Protein AF-A0A3D5JDC2-F1 (afdb_monomer)

Structure (mmCIF, N/CA/C/O backbone):
data_AF-A0A3D5JDC2-F1
#
_entry.id   AF-A0A3D5JDC2-F1
#
loop_
_atom_site.group_PDB
_atom_site.id
_atom_site.type_symbol
_atom_site.label_atom_id
_atom_site.label_alt_id
_atom_site.label_comp_id
_atom_site.label_asym_id
_atom_site.label_entity_id
_atom_site.label_seq_id
_atom_site.pdbx_PDB_ins_code
_atom_site.Cartn_x
_atom_site.Cartn_y
_atom_site.Cartn_z
_atom_site.occupancy
_atom_site.B_iso_or_equiv
_atom_site.auth_seq_id
_atom_site.auth_comp_id
_atom_site.auth_asym_id
_atom_site.auth_atom_id
_atom_site.pdbx_PDB_model_num
ATOM 1 N N . ALA A 1 1 ? -18.944 6.117 20.081 1.00 53.50 1 ALA A N 1
ATOM 2 C CA . ALA A 1 1 ? -19.526 5.557 18.842 1.00 53.50 1 ALA A CA 1
ATOM 3 C C . ALA A 1 1 ? -19.307 4.042 18.712 1.00 53.50 1 ALA A C 1
ATOM 5 O O . ALA A 1 1 ? -20.281 3.318 18.810 1.00 53.50 1 ALA A O 1
ATOM 6 N N . ALA A 1 2 ? -18.073 3.523 18.596 1.00 53.50 2 ALA A N 1
ATOM 7 C CA . ALA A 1 2 ? -17.833 2.079 18.386 1.00 53.50 2 ALA A CA 1
ATOM 8 C C . ALA A 1 2 ? -18.373 1.147 19.501 1.00 53.50 2 ALA A C 1
ATOM 10 O O . ALA A 1 2 ? -18.970 0.120 19.196 1.00 53.50 2 ALA A O 1
ATOM 11 N N . ARG A 1 3 ? -18.261 1.532 20.786 1.00 53.91 3 ARG A N 1
ATOM 12 C CA . ARG A 1 3 ? -18.897 0.788 21.898 1.00 53.91 3 ARG A CA 1
ATOM 13 C C . ARG A 1 3 ? -20.432 0.824 21.875 1.00 53.91 3 ARG A C 1
ATOM 15 O O . ARG A 1 3 ? -21.046 -0.106 22.372 1.00 53.91 3 ARG A O 1
ATOM 22 N N . TYR A 1 4 ? -21.035 1.861 21.289 1.00 54.06 4 TYR A N 1
ATOM 23 C CA . TYR A 1 4 ? -22.494 1.980 21.152 1.00 54.06 4 TYR A CA 1
ATOM 24 C C . TYR A 1 4 ? -23.045 1.136 19.989 1.00 54.06 4 TYR A C 1
ATOM 26 O O . TYR A 1 4 ? -24.229 0.832 19.974 1.00 54.06 4 TYR A O 1
ATOM 34 N N . ALA A 1 5 ? -22.189 0.710 19.053 1.00 62.94 5 ALA A N 1
ATOM 35 C CA . ALA A 1 5 ? -22.537 -0.164 17.931 1.00 62.94 5 ALA A CA 1
ATOM 36 C C . ALA A 1 5 ? -22.303 -1.665 18.226 1.00 62.94 5 ALA A C 1
ATOM 38 O O . ALA A 1 5 ? -22.305 -2.478 17.309 1.00 62.94 5 ALA A O 1
ATOM 39 N N . GLY A 1 6 ? -22.029 -2.044 19.484 1.00 68.56 6 GLY A N 1
ATOM 40 C CA . GLY A 1 6 ? -21.738 -3.435 19.869 1.00 68.56 6 GLY A CA 1
ATOM 41 C C . GLY A 1 6 ? -20.349 -3.946 19.458 1.00 68.56 6 GLY A C 1
ATOM 42 O O . GLY A 1 6 ? -20.023 -5.111 19.682 1.00 68.56 6 GLY A O 1
ATOM 43 N N . ILE A 1 7 ? -19.493 -3.086 18.894 1.00 74.00 7 ILE A N 1
ATOM 44 C CA . ILE A 1 7 ? -18.171 -3.478 18.402 1.00 74.00 7 ILE A CA 1
ATOM 45 C C . ILE A 1 7 ? -17.169 -3.492 19.561 1.00 74.00 7 ILE A C 1
ATOM 47 O O . ILE A 1 7 ? -16.893 -2.472 20.205 1.00 74.00 7 ILE A O 1
ATOM 51 N N . ARG A 1 8 ? -16.559 -4.659 19.799 1.00 80.94 8 ARG A N 1
ATOM 52 C CA . ARG A 1 8 ? -15.405 -4.805 20.696 1.00 80.94 8 ARG A CA 1
ATOM 53 C C . ARG A 1 8 ? -14.190 -4.135 20.055 1.00 80.94 8 ARG A C 1
ATOM 55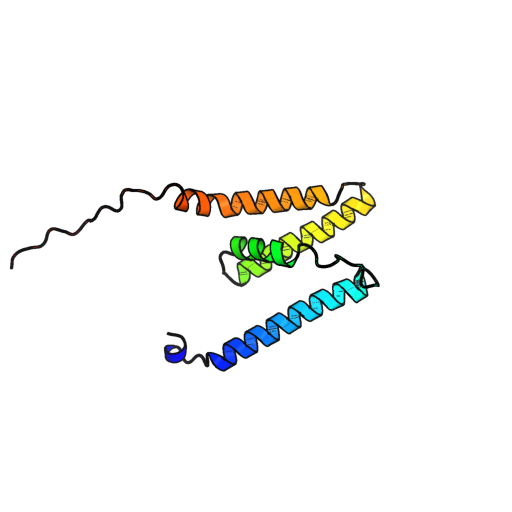 O O . ARG A 1 8 ? -13.422 -4.783 19.349 1.00 80.94 8 ARG A O 1
ATOM 62 N N . ALA A 1 9 ? -14.019 -2.836 20.303 1.00 80.06 9 ALA A N 1
ATOM 63 C CA . ALA A 1 9 ? -12.956 -2.022 19.704 1.00 80.06 9 ALA A CA 1
ATOM 64 C C . ALA A 1 9 ? -11.557 -2.647 19.870 1.00 80.06 9 ALA A C 1
ATOM 66 O O . ALA A 1 9 ? -10.824 -2.745 18.894 1.00 80.06 9 ALA A O 1
ATOM 67 N N . GLY A 1 10 ? -11.229 -3.158 21.065 1.00 84.88 10 GLY A N 1
ATOM 68 C CA . GLY A 1 10 ? -9.945 -3.828 21.310 1.00 84.88 10 GLY A CA 1
ATOM 69 C C . GLY A 1 10 ? -9.740 -5.068 20.434 1.00 84.88 10 GLY A C 1
ATOM 70 O O . GLY A 1 10 ? -8.713 -5.193 19.779 1.00 84.88 10 GLY A O 1
ATOM 71 N N . LEU A 1 11 ? -10.751 -5.940 20.345 1.00 87.25 11 LEU A N 1
ATOM 72 C CA . LEU A 1 11 ? -10.688 -7.138 19.502 1.00 87.25 11 LEU A CA 1
ATOM 73 C C . LEU A 1 11 ? -10.606 -6.780 18.013 1.00 87.25 11 LEU A C 1
ATOM 75 O O . LEU A 1 11 ? -9.863 -7.406 17.273 1.00 87.25 11 LEU A O 1
ATOM 79 N N . THR A 1 12 ? -11.339 -5.753 17.583 1.00 89.12 12 THR A N 1
ATOM 80 C CA . THR A 1 12 ? -11.376 -5.321 16.176 1.00 89.12 12 THR A CA 1
ATOM 81 C C . THR A 1 12 ? -10.027 -4.768 15.731 1.00 89.12 12 THR A C 1
ATOM 83 O O . THR A 1 12 ? -9.570 -5.085 14.639 1.00 89.12 12 THR A O 1
ATOM 86 N N . VAL A 1 13 ? -9.359 -3.988 16.586 1.00 90.31 13 VAL A N 1
ATOM 87 C CA . VAL A 1 13 ? -8.013 -3.468 16.309 1.00 90.31 13 VAL A CA 1
ATOM 88 C C . VAL A 1 13 ? -6.997 -4.606 16.224 1.00 90.31 13 VAL A C 1
ATOM 90 O O . VAL A 1 13 ? -6.232 -4.658 15.266 1.00 90.31 13 VAL A O 1
ATOM 93 N N . VAL A 1 14 ? -7.013 -5.544 17.179 1.00 94.00 14 VAL A N 1
ATOM 94 C CA . VAL A 1 14 ? -6.099 -6.701 17.171 1.00 94.00 14 VAL A CA 1
ATOM 95 C C . VAL A 1 14 ? -6.321 -7.568 15.933 1.00 94.00 14 VAL A C 1
ATOM 97 O O . VAL A 1 14 ? -5.359 -7.933 15.265 1.00 94.00 14 VAL A O 1
ATOM 100 N N . LEU A 1 15 ? -7.579 -7.851 15.588 1.00 93.56 15 LEU A N 1
ATOM 101 C CA . LEU A 1 15 ? -7.924 -8.647 14.413 1.00 93.56 15 LEU A CA 1
ATOM 102 C C . LEU A 1 15 ? -7.500 -7.945 13.114 1.00 93.56 15 LEU A C 1
ATOM 104 O O . LEU A 1 15 ? -6.922 -8.579 12.238 1.00 93.56 15 LEU A O 1
ATOM 108 N N . ALA A 1 16 ? -7.718 -6.631 13.011 1.00 91.94 16 ALA A N 1
ATOM 109 C CA . ALA A 1 16 ? -7.291 -5.844 11.857 1.00 91.94 16 ALA A CA 1
ATOM 110 C C . ALA A 1 16 ? -5.763 -5.838 11.697 1.00 91.94 16 ALA A C 1
ATOM 112 O O . ALA A 1 16 ? -5.268 -6.048 10.592 1.00 91.94 16 ALA A O 1
ATOM 113 N N . MET A 1 17 ? -5.015 -5.651 12.789 1.00 92.94 17 MET A N 1
ATOM 114 C CA . MET A 1 17 ? -3.549 -5.701 12.777 1.00 92.94 17 MET A CA 1
ATOM 115 C C . MET A 1 17 ? -3.024 -7.094 12.416 1.00 92.94 17 MET A C 1
ATOM 117 O O . MET A 1 17 ? -2.106 -7.205 11.608 1.00 92.94 17 MET A O 1
ATOM 121 N N . ALA A 1 18 ? -3.627 -8.153 12.964 1.00 95.81 18 ALA A N 1
ATOM 122 C CA . ALA A 1 18 ? -3.246 -9.529 12.660 1.00 95.81 18 ALA A CA 1
ATOM 123 C C . ALA A 1 18 ? -3.469 -9.869 11.178 1.00 95.81 18 ALA A C 1
ATOM 125 O O . ALA A 1 18 ? -2.576 -10.417 10.535 1.00 95.81 18 ALA A O 1
ATOM 126 N N . ILE A 1 19 ? -4.623 -9.495 10.614 1.00 94.94 19 ILE A N 1
ATOM 127 C CA . ILE A 1 19 ? -4.936 -9.728 9.196 1.00 94.94 19 ILE A CA 1
ATOM 128 C C . ILE A 1 19 ? -4.015 -8.901 8.292 1.00 94.94 19 ILE A C 1
ATOM 130 O O . ILE A 1 19 ? -3.451 -9.440 7.342 1.00 94.94 19 ILE A O 1
ATOM 134 N N . ALA A 1 20 ? -3.822 -7.612 8.587 1.00 90.94 20 ALA A N 1
ATOM 135 C CA . ALA A 1 20 ? -2.946 -6.749 7.797 1.00 90.94 20 ALA A CA 1
ATOM 136 C C . ALA A 1 20 ? -1.492 -7.246 7.811 1.00 90.94 20 ALA A C 1
ATOM 138 O O . ALA A 1 20 ? -0.859 -7.324 6.759 1.00 90.94 20 ALA A O 1
ATOM 139 N N . GLY A 1 21 ? -0.986 -7.642 8.983 1.00 91.44 21 GLY A N 1
ATOM 140 C CA . GLY A 1 21 ? 0.350 -8.215 9.135 1.00 91.44 21 GLY A CA 1
ATOM 141 C C . GLY A 1 21 ? 0.511 -9.542 8.394 1.00 91.44 21 GLY A C 1
ATOM 142 O O . GLY A 1 21 ? 1.514 -9.737 7.712 1.00 91.44 21 GLY A O 1
ATOM 143 N N . ALA A 1 22 ? -0.489 -10.427 8.457 1.00 95.00 22 ALA A N 1
ATOM 144 C CA . ALA A 1 22 ? -0.475 -11.689 7.722 1.00 95.00 22 ALA A CA 1
ATOM 145 C C . ALA A 1 22 ? -0.445 -11.470 6.199 1.00 95.00 22 ALA A C 1
ATOM 147 O O . ALA A 1 22 ? 0.359 -12.091 5.508 1.00 95.00 22 ALA A O 1
ATOM 148 N N . LEU A 1 23 ? -1.268 -10.555 5.675 1.00 92.00 23 LEU A N 1
ATOM 149 C CA . LEU A 1 23 ? -1.294 -10.228 4.245 1.00 92.00 23 LEU A CA 1
ATOM 150 C C . LEU A 1 23 ? 0.012 -9.574 3.775 1.00 92.00 23 LEU A C 1
ATOM 152 O O . LEU A 1 23 ? 0.553 -9.971 2.745 1.00 92.00 23 LEU A O 1
ATOM 156 N N . ALA A 1 24 ? 0.546 -8.615 4.536 1.00 88.88 24 ALA A N 1
ATOM 157 C CA . ALA A 1 24 ? 1.822 -7.972 4.220 1.00 88.88 24 ALA A CA 1
ATOM 158 C C . ALA A 1 24 ? 2.993 -8.970 4.268 1.00 88.88 24 ALA A C 1
ATOM 160 O O . ALA A 1 24 ? 3.863 -8.952 3.397 1.00 88.88 24 ALA A O 1
ATOM 161 N N . GLY A 1 25 ? 2.986 -9.877 5.250 1.00 88.12 25 GLY A N 1
ATOM 162 C CA . GLY A 1 25 ? 3.967 -10.953 5.370 1.00 88.12 25 GLY A CA 1
ATOM 163 C C . GLY A 1 25 ? 3.908 -11.932 4.199 1.00 88.12 25 GLY A C 1
ATOM 164 O O . GLY A 1 25 ? 4.948 -12.255 3.630 1.00 88.12 25 GLY A O 1
ATOM 165 N N . LEU A 1 26 ? 2.707 -12.354 3.786 1.00 90.94 26 LEU A N 1
ATOM 166 C CA . LEU A 1 26 ? 2.522 -13.205 2.607 1.00 90.94 26 LEU A CA 1
ATOM 167 C C . LEU A 1 26 ? 2.997 -12.508 1.328 1.00 90.94 26 LEU A C 1
ATOM 169 O O . LEU A 1 26 ? 3.742 -13.107 0.556 1.00 90.94 26 LEU A O 1
ATOM 173 N N . ALA A 1 27 ? 2.643 -11.236 1.129 1.00 86.81 27 ALA A N 1
ATOM 174 C CA . ALA A 1 27 ? 3.106 -10.464 -0.021 1.00 86.81 27 ALA A CA 1
ATOM 175 C C . ALA A 1 27 ? 4.645 -10.401 -0.072 1.00 86.81 27 ALA A C 1
ATOM 177 O O . ALA A 1 27 ? 5.245 -10.767 -1.082 1.00 86.81 27 ALA A O 1
ATOM 178 N N . GLY A 1 28 ? 5.297 -10.055 1.043 1.00 83.00 28 GLY A N 1
ATOM 179 C CA . GLY A 1 28 ? 6.759 -10.030 1.139 1.00 83.00 28 GLY A CA 1
ATOM 180 C C . GLY A 1 28 ? 7.406 -11.399 0.906 1.00 83.00 28 GLY A C 1
ATOM 181 O O . GLY A 1 28 ? 8.380 -11.499 0.160 1.00 83.00 28 GLY A O 1
ATOM 182 N N . ALA A 1 29 ? 6.842 -12.465 1.482 1.00 85.75 29 ALA A N 1
ATOM 183 C CA . ALA A 1 29 ? 7.335 -13.828 1.298 1.00 85.75 29 ALA A CA 1
ATOM 184 C C . ALA A 1 29 ? 7.269 -14.261 -0.174 1.00 85.75 29 ALA A C 1
ATOM 186 O O . ALA A 1 29 ? 8.245 -14.792 -0.702 1.00 85.75 29 ALA A O 1
ATOM 187 N N . THR A 1 30 ? 6.161 -13.974 -0.869 1.00 83.12 30 THR A N 1
ATOM 188 C CA . THR A 1 30 ? 6.033 -14.289 -2.302 1.00 83.12 30 THR A CA 1
ATOM 189 C C . THR A 1 30 ? 7.024 -13.499 -3.162 1.00 83.12 30 THR A C 1
ATOM 191 O O . THR A 1 30 ? 7.620 -14.064 -4.079 1.00 83.12 30 THR A O 1
ATOM 194 N N . GLN A 1 31 ? 7.279 -12.228 -2.835 1.00 78.44 31 GLN A N 1
ATOM 195 C CA . GLN A 1 31 ? 8.242 -11.397 -3.559 1.00 78.44 31 GLN A CA 1
ATOM 196 C C . GLN A 1 31 ? 9.683 -11.920 -3.408 1.00 78.44 31 GLN A C 1
ATOM 198 O O . GLN A 1 31 ? 10.412 -12.032 -4.397 1.00 78.44 31 GLN A O 1
ATOM 203 N N . VAL A 1 32 ? 10.091 -12.259 -2.179 1.00 79.44 32 VAL A N 1
ATOM 204 C CA . VAL A 1 32 ? 11.464 -12.689 -1.864 1.00 79.44 32 VAL A CA 1
ATOM 205 C C . VAL A 1 32 ? 11.728 -14.116 -2.341 1.00 79.44 32 VAL A C 1
ATOM 207 O O . VAL A 1 32 ? 12.738 -14.359 -3.002 1.00 79.44 32 VAL A O 1
ATOM 210 N N . SER A 1 33 ? 10.832 -15.055 -2.030 1.00 75.25 33 SER A N 1
ATOM 211 C CA . SER A 1 33 ? 11.013 -16.472 -2.364 1.00 75.25 33 SER A CA 1
ATOM 212 C C . SER A 1 33 ? 10.670 -16.798 -3.818 1.00 75.25 33 SER A C 1
ATOM 214 O O . SER A 1 33 ? 11.232 -17.744 -4.359 1.00 75.25 33 SER A O 1
ATOM 216 N N . GLY A 1 34 ? 9.764 -16.043 -4.448 1.00 68.44 34 GLY A N 1
ATOM 217 C CA . GLY A 1 34 ? 9.306 -16.302 -5.814 1.00 68.44 34 GLY A CA 1
ATOM 218 C C . GLY A 1 34 ? 10.063 -15.516 -6.882 1.00 68.44 34 GLY A C 1
ATOM 219 O O . GLY A 1 34 ? 10.623 -16.106 -7.799 1.00 68.44 34 GLY A O 1
ATOM 220 N N . VAL A 1 35 ? 10.071 -14.183 -6.784 1.00 65.44 35 VAL A N 1
ATOM 221 C CA . VAL A 1 35 ? 10.503 -13.317 -7.899 1.00 65.44 35 VAL A CA 1
ATOM 222 C C . VAL A 1 35 ? 12.005 -13.046 -7.878 1.00 65.44 35 VAL A C 1
ATOM 224 O O . VAL A 1 35 ? 12.661 -13.127 -8.912 1.00 65.44 35 VAL A O 1
ATOM 227 N N . LEU A 1 36 ? 12.567 -12.705 -6.715 1.00 65.00 36 LEU A N 1
ATOM 228 C CA . LEU A 1 36 ? 13.982 -12.330 -6.627 1.00 65.00 36 LEU A CA 1
ATOM 229 C C . LEU A 1 36 ? 14.910 -13.515 -6.320 1.00 65.00 36 LEU A C 1
ATOM 231 O O . LEU A 1 36 ? 16.100 -13.442 -6.625 1.00 65.00 36 LEU A O 1
ATOM 235 N N . GLY A 1 37 ? 14.405 -14.571 -5.669 1.00 62.12 37 GLY A N 1
ATOM 236 C CA . GLY A 1 37 ? 15.187 -15.736 -5.217 1.00 62.12 37 GLY A CA 1
ATOM 237 C C . GLY A 1 37 ? 16.252 -15.425 -4.151 1.00 62.12 37 GLY A C 1
ATOM 238 O O . GLY A 1 37 ? 16.981 -16.312 -3.716 1.00 62.12 37 GLY A O 1
ATOM 239 N N . ARG A 1 38 ? 16.377 -14.156 -3.751 1.00 60.97 38 ARG A N 1
ATOM 240 C CA . ARG A 1 38 ? 17.336 -13.614 -2.781 1.00 60.97 38 ARG A CA 1
ATOM 241 C C . ARG A 1 38 ? 16.834 -12.260 -2.300 1.00 60.97 38 ARG A C 1
ATOM 243 O O . ARG A 1 38 ? 16.250 -11.499 -3.068 1.00 60.97 38 ARG A O 1
ATOM 250 N N . ALA A 1 39 ? 17.072 -11.946 -1.031 1.00 62.81 39 ALA A N 1
ATOM 251 C CA . ALA A 1 39 ? 16.741 -10.641 -0.470 1.00 62.81 39 ALA A CA 1
ATOM 252 C C . ALA A 1 39 ? 17.718 -9.577 -1.004 1.00 62.81 39 ALA A C 1
ATOM 254 O O . ALA A 1 39 ? 18.711 -9.245 -0.359 1.00 62.81 39 ALA A O 1
ATOM 255 N N . THR A 1 40 ? 17.465 -9.070 -2.211 1.00 63.19 40 THR A N 1
ATOM 256 C CA . THR A 1 40 ? 18.211 -7.931 -2.760 1.00 63.19 40 THR A CA 1
ATOM 257 C C . THR A 1 40 ? 17.809 -6.657 -2.014 1.00 63.19 40 THR A C 1
ATOM 259 O O . THR A 1 40 ? 16.611 -6.405 -1.849 1.00 63.19 40 THR A O 1
ATOM 262 N N . PRO A 1 41 ? 18.771 -5.821 -1.583 1.00 63.84 41 PRO A N 1
ATOM 263 C CA . PRO A 1 41 ? 18.471 -4.513 -1.012 1.00 63.84 41 PRO A CA 1
ATOM 264 C C . PRO A 1 41 ? 17.570 -3.691 -1.943 1.00 63.84 41 PRO A C 1
ATOM 266 O O . PRO A 1 41 ? 17.855 -3.564 -3.129 1.00 63.84 41 PRO A O 1
ATOM 269 N N . GLY A 1 42 ? 16.483 -3.133 -1.406 1.00 67.50 42 GLY A N 1
ATOM 270 C CA . GLY A 1 42 ? 15.589 -2.243 -2.156 1.00 67.50 42 GLY A CA 1
ATOM 271 C C . GLY A 1 42 ? 14.356 -2.892 -2.790 1.00 67.50 42 GLY A C 1
ATOM 272 O O . GLY A 1 42 ? 13.584 -2.180 -3.416 1.00 67.50 42 GLY A O 1
ATOM 273 N N . PHE A 1 43 ? 14.091 -4.188 -2.583 1.00 67.44 43 PHE A N 1
ATOM 274 C CA . PHE A 1 43 ? 12.890 -4.845 -3.138 1.00 67.44 43 PHE A CA 1
ATOM 275 C C . PHE A 1 43 ? 11.547 -4.269 -2.639 1.00 67.44 43 PHE A C 1
ATOM 277 O O . PHE A 1 43 ? 10.519 -4.477 -3.274 1.00 67.44 43 PHE A O 1
ATOM 284 N N . THR A 1 44 ? 11.560 -3.556 -1.507 1.00 65.38 44 THR A N 1
ATOM 285 C CA . THR A 1 44 ? 10.392 -2.875 -0.912 1.00 65.38 44 THR A CA 1
ATOM 286 C C . THR A 1 44 ? 10.442 -1.356 -1.106 1.00 65.38 44 THR A C 1
ATOM 288 O O . THR A 1 44 ? 9.541 -0.646 -0.658 1.00 65.38 44 THR A O 1
ATOM 291 N N . ALA A 1 45 ? 11.503 -0.816 -1.716 1.00 70.12 45 ALA A N 1
ATOM 292 C CA . ALA A 1 45 ? 11.652 0.628 -1.851 1.00 70.12 45 ALA A CA 1
ATOM 293 C C . ALA A 1 45 ? 10.499 1.186 -2.703 1.00 70.12 45 ALA A C 1
ATOM 295 O O . ALA A 1 45 ? 10.362 0.827 -3.864 1.00 70.12 45 ALA A O 1
ATOM 296 N N . GLY A 1 46 ? 9.652 2.028 -2.105 1.00 78.19 46 GLY A N 1
ATOM 297 C CA . GLY A 1 46 ? 8.518 2.673 -2.783 1.00 78.19 46 GLY A CA 1
ATOM 298 C C . GLY A 1 46 ? 7.141 2.077 -2.472 1.00 78.19 46 GLY A C 1
ATOM 299 O O . GLY A 1 46 ? 6.210 2.846 -2.262 1.00 78.19 46 GLY A O 1
ATOM 300 N N . ILE A 1 47 ? 7.011 0.758 -2.274 1.00 83.19 47 ILE A N 1
ATOM 301 C CA . ILE A 1 47 ? 5.696 0.080 -2.153 1.00 83.19 47 ILE A CA 1
ATOM 302 C C . ILE A 1 47 ? 4.813 0.693 -1.049 1.00 83.19 47 ILE A C 1
ATOM 304 O O . ILE A 1 47 ? 3.614 0.905 -1.231 1.00 83.19 47 ILE A O 1
ATOM 308 N N . GLY A 1 48 ? 5.398 1.013 0.111 1.00 85.88 48 GLY A N 1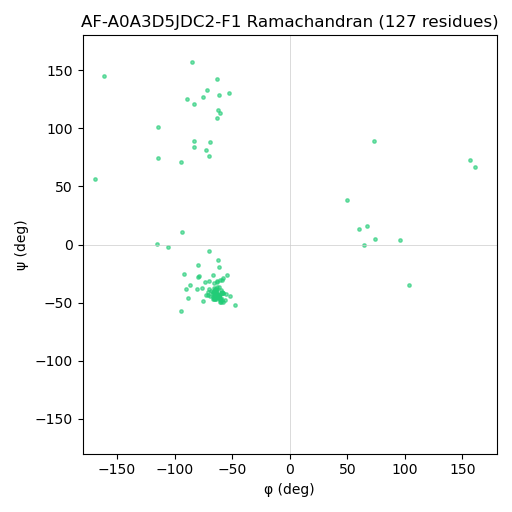
ATOM 309 C CA . GLY A 1 48 ? 4.665 1.644 1.214 1.00 85.88 48 GLY A CA 1
ATOM 310 C C . GLY A 1 48 ? 4.251 3.094 0.936 1.00 85.88 48 GLY A C 1
ATOM 311 O O . GLY A 1 48 ? 3.208 3.532 1.415 1.00 85.88 48 GLY A O 1
ATOM 312 N N . PHE A 1 49 ? 5.044 3.831 0.157 1.00 86.94 49 PHE A N 1
ATOM 313 C CA . PHE A 1 49 ? 4.722 5.196 -0.259 1.00 86.94 49 PHE A CA 1
ATOM 314 C C . PHE A 1 49 ? 3.596 5.191 -1.300 1.00 86.94 49 PHE A C 1
ATOM 316 O O . PHE A 1 49 ? 2.616 5.921 -1.148 1.00 86.94 49 PHE A O 1
ATOM 323 N N . ASP A 1 50 ? 3.663 4.287 -2.276 1.00 88.56 50 ASP A N 1
ATOM 324 C CA . ASP A 1 50 ? 2.631 4.134 -3.305 1.00 88.56 50 ASP A CA 1
ATOM 325 C C . ASP A 1 50 ? 1.300 3.657 -2.706 1.00 88.56 50 ASP A C 1
ATOM 327 O O . ASP A 1 50 ? 0.225 4.104 -3.116 1.00 88.56 50 ASP A O 1
ATOM 331 N N . ALA A 1 51 ? 1.349 2.838 -1.648 1.00 89.25 51 ALA A N 1
ATOM 332 C CA . ALA A 1 51 ? 0.164 2.401 -0.912 1.00 89.25 51 ALA A CA 1
ATOM 333 C C . ALA A 1 51 ? -0.644 3.569 -0.312 1.00 89.25 51 ALA A C 1
ATOM 335 O O . ALA A 1 51 ? -1.872 3.482 -0.215 1.00 89.25 51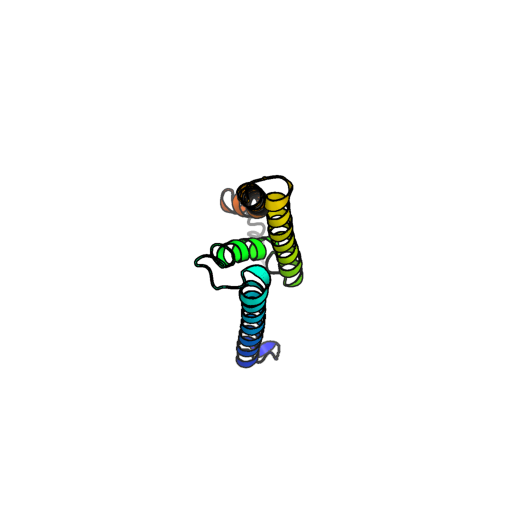 ALA A O 1
ATOM 336 N N . ILE A 1 52 ? 0.005 4.685 0.047 1.00 90.19 52 ILE A N 1
ATOM 337 C CA . ILE A 1 52 ? -0.691 5.900 0.502 1.00 90.19 52 ILE A CA 1
ATOM 338 C C . ILE A 1 52 ? -1.548 6.453 -0.635 1.00 90.19 52 ILE A C 1
ATOM 340 O O . ILE A 1 52 ? -2.712 6.808 -0.441 1.00 90.19 52 ILE A O 1
ATOM 344 N N . ALA A 1 53 ? -0.991 6.496 -1.840 1.00 88.81 53 ALA A N 1
ATOM 345 C CA . ALA A 1 53 ? -1.678 7.032 -2.997 1.00 88.81 53 ALA A CA 1
ATOM 346 C C . ALA A 1 53 ? -2.829 6.122 -3.458 1.00 88.81 53 ALA A C 1
ATOM 348 O O . ALA A 1 53 ? -3.923 6.605 -3.757 1.00 88.81 53 ALA A O 1
ATOM 349 N N . VAL A 1 54 ? -2.631 4.803 -3.403 1.00 91.81 54 VAL A N 1
ATOM 350 C CA . VAL A 1 54 ? -3.684 3.795 -3.612 1.00 91.81 54 VAL A CA 1
ATOM 351 C C . VAL A 1 54 ? -4.832 3.972 -2.609 1.00 91.81 54 VAL A C 1
ATOM 353 O O . VAL A 1 54 ? -6.005 3.913 -2.987 1.00 91.81 54 VAL A O 1
ATOM 356 N N . ALA A 1 55 ? -4.525 4.252 -1.338 1.00 91.44 55 ALA A N 1
ATOM 357 C CA . ALA A 1 55 ? -5.543 4.508 -0.321 1.00 91.44 55 ALA A CA 1
ATOM 358 C C . ALA A 1 55 ? -6.370 5.773 -0.621 1.00 91.44 55 ALA A C 1
ATOM 360 O O . ALA A 1 55 ? -7.594 5.776 -0.440 1.00 91.44 55 ALA A O 1
ATOM 361 N N . LEU A 1 56 ? -5.717 6.826 -1.127 1.00 89.94 56 LEU A N 1
ATOM 362 C CA . LEU A 1 56 ? -6.379 8.060 -1.561 1.00 89.94 56 LEU A CA 1
ATOM 363 C C . LEU A 1 56 ? -7.275 7.823 -2.783 1.00 89.94 56 LEU A C 1
ATOM 365 O O . LEU A 1 56 ? -8.417 8.288 -2.797 1.00 89.94 56 LEU A O 1
ATOM 369 N N . LEU A 1 57 ? -6.806 7.043 -3.760 1.00 90.69 57 LEU A N 1
ATOM 370 C CA . LEU A 1 57 ? -7.593 6.629 -4.924 1.00 90.69 57 LEU A CA 1
ATOM 371 C C . LEU A 1 57 ? -8.844 5.842 -4.519 1.00 90.69 57 LEU A C 1
ATOM 373 O O . LEU A 1 57 ? -9.940 6.111 -5.013 1.00 90.69 57 LEU A O 1
ATOM 377 N N . GLY A 1 58 ? -8.713 4.939 -3.549 1.00 89.62 58 GLY A N 1
ATOM 378 C CA . GLY A 1 58 ? -9.833 4.179 -2.998 1.00 89.62 58 GLY A CA 1
ATOM 379 C C . GLY A 1 58 ? -10.819 4.995 -2.151 1.00 89.62 58 GLY A C 1
ATOM 380 O O . GLY A 1 58 ? -11.841 4.446 -1.736 1.00 89.62 58 GLY A O 1
ATOM 381 N N . ARG A 1 59 ? -10.549 6.282 -1.874 1.0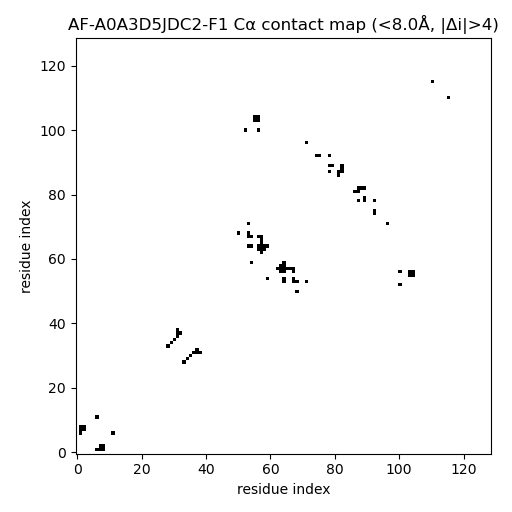0 87.88 59 ARG A N 1
ATOM 382 C CA . ARG A 1 59 ? -11.355 7.168 -1.003 1.00 87.88 59 ARG A CA 1
ATOM 383 C C . ARG A 1 59 ? -11.691 6.544 0.361 1.00 87.88 59 ARG A C 1
ATOM 385 O O . ARG A 1 59 ? -12.812 6.688 0.847 1.00 87.88 59 ARG A O 1
ATOM 392 N N . SER A 1 60 ? -10.748 5.809 0.952 1.00 85.50 60 SER A N 1
ATOM 393 C CA . SER A 1 60 ? -10.945 5.054 2.204 1.00 85.50 60 SER A CA 1
ATOM 394 C C . SER A 1 60 ? -12.046 3.980 2.158 1.00 85.50 60 SER A C 1
ATOM 396 O O . SER A 1 60 ? -12.444 3.462 3.201 1.00 85.50 60 SER A O 1
ATOM 398 N N . HIS A 1 61 ? -12.541 3.618 0.971 1.00 91.62 61 HIS A N 1
ATOM 399 C CA . HIS A 1 61 ? -13.495 2.529 0.801 1.00 91.62 61 HIS A CA 1
ATOM 400 C C . HIS A 1 61 ? -12.732 1.215 0.579 1.00 91.62 61 HIS A C 1
ATOM 402 O O . HIS A 1 61 ? -11.949 1.137 -0.369 1.00 91.62 61 HIS A O 1
ATOM 408 N N . PRO A 1 62 ? -12.969 0.153 1.370 1.00 88.94 62 PRO A N 1
ATOM 409 C CA . PRO A 1 62 ? -12.157 -1.069 1.325 1.00 88.94 62 PRO A CA 1
ATOM 410 C C . PRO A 1 62 ? -12.129 -1.713 -0.068 1.00 88.94 62 PRO A C 1
ATOM 412 O O . PRO A 1 62 ? -11.070 -2.088 -0.560 1.00 88.94 62 PRO A O 1
ATOM 415 N N . VAL A 1 63 ? -13.277 -1.750 -0.752 1.00 93.81 63 VAL A N 1
ATOM 416 C CA . VAL A 1 63 ? -13.372 -2.265 -2.131 1.00 93.81 63 VAL A CA 1
ATOM 417 C C . VAL A 1 63 ? -12.609 -1.385 -3.129 1.00 93.81 63 VAL A C 1
ATOM 419 O O . VAL A 1 63 ? -11.975 -1.899 -4.044 1.00 93.81 63 VAL A O 1
ATOM 422 N N . GLY A 1 64 ? -12.626 -0.061 -2.941 1.00 91.50 64 GLY A N 1
ATOM 423 C CA . GLY A 1 64 ? -11.910 0.868 -3.817 1.00 91.50 64 GLY A CA 1
ATOM 424 C C . GLY A 1 64 ? -10.396 0.725 -3.680 1.00 91.50 64 GLY A C 1
ATOM 425 O O . GLY A 1 64 ? -9.692 0.725 -4.683 1.00 91.50 64 GLY A O 1
ATOM 426 N N . ILE A 1 65 ? -9.911 0.533 -2.450 1.00 93.44 65 ILE A N 1
ATOM 427 C CA . ILE A 1 65 ? -8.492 0.290 -2.157 1.00 93.44 65 ILE A CA 1
ATOM 428 C C . ILE A 1 65 ? -8.030 -1.029 -2.785 1.00 93.44 65 ILE A C 1
ATOM 430 O O . ILE A 1 65 ? -6.958 -1.073 -3.378 1.00 93.44 65 ILE A O 1
ATOM 434 N N . LEU A 1 66 ? -8.847 -2.086 -2.705 1.00 93.88 66 LEU A N 1
ATOM 435 C CA . LEU A 1 66 ? -8.529 -3.384 -3.305 1.00 93.88 66 LEU A CA 1
ATOM 436 C C . LEU A 1 66 ? -8.352 -3.278 -4.829 1.00 93.88 66 LEU A C 1
ATOM 438 O O . LEU A 1 66 ? -7.348 -3.738 -5.367 1.00 93.88 66 LEU A O 1
ATOM 442 N N . LEU A 1 67 ? -9.303 -2.640 -5.521 1.00 94.56 67 LEU A N 1
ATOM 443 C CA . LEU A 1 67 ? -9.245 -2.459 -6.976 1.00 94.56 67 LEU A CA 1
ATOM 444 C C . LEU A 1 67 ? -8.082 -1.552 -7.397 1.00 94.56 67 LEU A C 1
ATOM 446 O O . LEU A 1 67 ? -7.391 -1.846 -8.370 1.00 94.56 67 LEU A O 1
ATOM 450 N N . ALA A 1 68 ? -7.839 -0.476 -6.648 1.00 93.31 68 ALA A N 1
ATOM 451 C CA . ALA A 1 68 ? -6.716 0.423 -6.883 1.00 93.31 68 ALA A CA 1
ATOM 452 C C . ALA A 1 68 ? -5.363 -0.285 -6.691 1.00 93.31 68 ALA A C 1
ATOM 454 O O . ALA A 1 68 ? -4.468 -0.128 -7.517 1.00 93.31 68 ALA A O 1
ATOM 455 N N . GLY A 1 69 ? -5.228 -1.109 -5.648 1.00 92.75 69 GLY A N 1
ATOM 456 C CA . GLY A 1 69 ? -4.023 -1.902 -5.404 1.00 92.75 69 GLY A CA 1
ATOM 457 C C . GLY A 1 69 ? -3.781 -2.943 -6.495 1.00 92.75 69 GLY A C 1
ATOM 458 O O . GLY A 1 69 ? -2.649 -3.107 -6.943 1.00 92.75 69 GLY A O 1
ATOM 459 N N . LEU A 1 70 ? -4.846 -3.587 -6.986 1.00 93.94 70 LEU A N 1
ATOM 460 C CA . LEU A 1 70 ? -4.760 -4.522 -8.109 1.00 93.94 70 LEU A CA 1
ATOM 461 C C . LEU A 1 70 ? -4.272 -3.826 -9.388 1.00 93.94 70 LEU A C 1
ATOM 463 O O . LEU A 1 70 ? -3.405 -4.355 -10.075 1.00 93.94 70 LEU A O 1
ATOM 467 N N . LEU A 1 71 ? -4.796 -2.634 -9.689 1.00 92.94 71 LEU A N 1
ATOM 468 C CA . LEU A 1 71 ? -4.366 -1.839 -10.841 1.00 92.94 71 LEU A CA 1
ATOM 469 C C . LEU A 1 71 ? -2.877 -1.487 -10.754 1.00 92.94 71 LEU A C 1
ATOM 471 O O . LEU A 1 71 ? -2.142 -1.702 -11.714 1.00 92.94 71 LEU A O 1
ATOM 475 N N . PHE A 1 72 ? -2.426 -0.967 -9.611 1.00 91.12 72 PHE A N 1
ATOM 476 C CA . PHE A 1 72 ? -1.025 -0.584 -9.418 1.00 91.12 72 PHE A CA 1
ATOM 477 C C . PHE A 1 72 ? -0.091 -1.796 -9.506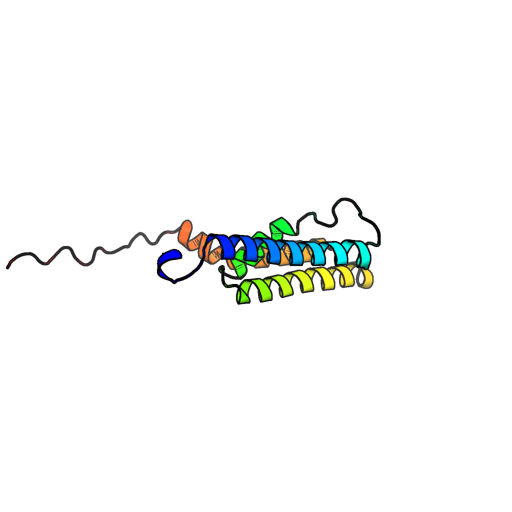 1.00 91.12 72 PHE A C 1
ATOM 479 O O . PHE A 1 72 ? 0.908 -1.737 -10.221 1.00 91.12 72 PHE A O 1
ATOM 486 N N . GLY A 1 73 ? -0.462 -2.917 -8.880 1.00 90.25 73 GLY A N 1
ATOM 487 C CA . GLY A 1 73 ? 0.293 -4.166 -8.983 1.00 90.25 73 GLY A CA 1
ATOM 488 C C . GLY A 1 73 ? 0.341 -4.724 -10.410 1.00 90.25 73 GLY A C 1
ATOM 489 O O . GLY A 1 73 ? 1.386 -5.204 -10.846 1.00 90.25 73 GLY A O 1
ATOM 490 N N . ALA A 1 74 ? -0.754 -4.618 -11.170 1.00 91.00 74 ALA A N 1
ATOM 491 C CA . ALA A 1 74 ? -0.796 -5.026 -12.574 1.00 91.00 74 ALA A CA 1
ATOM 492 C C . ALA A 1 74 ? 0.090 -4.139 -13.463 1.00 91.00 74 ALA A C 1
ATOM 494 O O . ALA A 1 74 ? 0.792 -4.662 -14.326 1.00 91.00 74 ALA A O 1
ATOM 495 N N . LEU A 1 75 ? 0.105 -2.821 -13.236 1.00 90.69 75 LEU A N 1
ATOM 496 C CA . LEU A 1 75 ? 0.988 -1.890 -13.948 1.00 90.69 75 LEU A CA 1
ATOM 497 C C . LEU A 1 75 ? 2.466 -2.174 -13.657 1.00 90.69 75 LEU A C 1
ATOM 499 O O . LEU A 1 75 ? 3.284 -2.170 -14.572 1.00 90.69 75 LEU A O 1
ATOM 503 N N . GLU A 1 76 ? 2.807 -2.465 -12.403 1.00 86.69 76 GLU A N 1
ATOM 504 C CA . GLU A 1 76 ? 4.177 -2.794 -12.006 1.00 86.69 76 GLU A CA 1
ATOM 505 C C . GLU A 1 76 ? 4.631 -4.151 -12.568 1.00 86.69 76 GLU A C 1
ATOM 507 O O . GLU A 1 76 ? 5.734 -4.280 -13.098 1.00 86.69 76 GLU A O 1
ATOM 512 N N . ALA A 1 77 ? 3.784 -5.182 -12.495 1.00 85.81 77 ALA A N 1
ATOM 513 C CA . ALA A 1 77 ? 4.084 -6.492 -13.072 1.00 85.81 77 ALA A CA 1
ATOM 514 C C . ALA A 1 77 ? 4.176 -6.439 -14.606 1.00 85.81 77 ALA A C 1
ATOM 516 O O . ALA A 1 77 ? 5.145 -6.934 -15.180 1.00 85.81 77 ALA A O 1
ATOM 517 N N . GLY A 1 78 ? 3.206 -5.798 -15.263 1.00 86.44 78 GLY A N 1
ATOM 518 C CA . GLY A 1 78 ? 3.185 -5.642 -16.716 1.00 86.44 78 GLY A CA 1
ATOM 519 C C . GLY A 1 78 ? 4.351 -4.801 -17.220 1.00 86.44 78 GLY A C 1
ATOM 520 O O . GLY A 1 78 ? 4.980 -5.143 -18.214 1.00 86.44 78 GLY A O 1
ATOM 521 N N . GLY A 1 79 ? 4.710 -3.744 -16.500 1.00 85.25 79 GLY A N 1
ATOM 522 C CA . GLY A 1 79 ? 5.834 -2.913 -16.885 1.00 85.25 79 GLY A CA 1
ATOM 523 C C . GLY A 1 79 ? 7.203 -3.565 -16.642 1.00 85.25 79 GLY A C 1
ATOM 524 O O . GLY A 1 79 ? 8.097 -3.388 -17.465 1.00 85.25 79 GLY A O 1
ATOM 525 N N . ARG A 1 80 ? 7.357 -4.411 -15.609 1.00 81.06 80 ARG A N 1
ATOM 526 C CA . ARG A 1 80 ? 8.530 -5.302 -15.489 1.00 81.06 80 ARG A CA 1
ATOM 527 C C . ARG A 1 80 ? 8.645 -6.248 -16.683 1.00 81.06 80 ARG A C 1
ATOM 529 O O . ARG A 1 80 ? 9.740 -6.430 -17.203 1.00 81.06 80 ARG A O 1
ATOM 536 N N . GLN A 1 81 ? 7.528 -6.807 -17.150 1.00 82.62 81 GLN A N 1
ATOM 537 C CA . GLN A 1 81 ? 7.519 -7.651 -18.348 1.00 82.62 81 GLN A CA 1
ATOM 538 C C . GLN A 1 81 ? 7.907 -6.852 -19.605 1.00 82.62 81 GLN A C 1
ATOM 540 O O . GLN A 1 81 ? 8.757 -7.283 -20.377 1.00 82.62 81 GLN A O 1
ATOM 545 N N . MET A 1 82 ? 7.365 -5.642 -19.773 1.00 84.12 82 MET A N 1
ATOM 546 C CA . MET A 1 82 ? 7.722 -4.752 -20.886 1.00 84.12 82 MET A CA 1
ATOM 547 C C . MET A 1 82 ? 9.191 -4.314 -20.862 1.00 84.12 82 MET A C 1
ATOM 549 O O . MET A 1 82 ? 9.778 -4.107 -21.923 1.00 84.12 82 MET A O 1
ATOM 553 N N . GLN A 1 83 ? 9.800 -4.181 -19.683 1.00 81.38 83 GLN A N 1
ATOM 554 C CA . GLN A 1 83 ? 11.228 -3.892 -19.565 1.00 81.38 83 GLN A CA 1
ATOM 555 C C . GLN A 1 83 ? 12.081 -5.038 -20.115 1.00 81.38 83 GLN A C 1
ATOM 557 O O . GLN A 1 83 ? 13.081 -4.785 -20.785 1.00 81.38 83 GLN A O 1
ATOM 562 N N . VAL A 1 84 ? 11.672 -6.283 -19.856 1.00 77.38 84 VAL A N 1
ATOM 563 C CA . VAL A 1 84 ? 12.363 -7.484 -20.342 1.00 77.38 84 VAL A CA 1
ATOM 564 C C . VAL A 1 84 ? 12.190 -7.648 -21.855 1.00 77.38 84 VAL A C 1
ATOM 566 O O . VAL A 1 84 ? 13.172 -7.914 -22.543 1.00 77.38 84 VAL A O 1
ATOM 569 N N . ASP A 1 85 ? 10.977 -7.441 -22.375 1.00 78.81 85 ASP A N 1
ATOM 570 C CA . ASP A 1 85 ? 10.651 -7.766 -23.772 1.00 78.81 85 ASP A CA 1
ATOM 571 C C . ASP A 1 85 ? 10.901 -6.609 -24.756 1.00 78.81 85 ASP A C 1
ATOM 573 O O . ASP A 1 85 ? 11.337 -6.828 -25.884 1.00 78.81 85 ASP A O 1
ATOM 577 N N . ALA A 1 86 ? 10.610 -5.369 -24.351 1.00 75.12 86 ALA A N 1
ATOM 578 C CA . ALA A 1 86 ?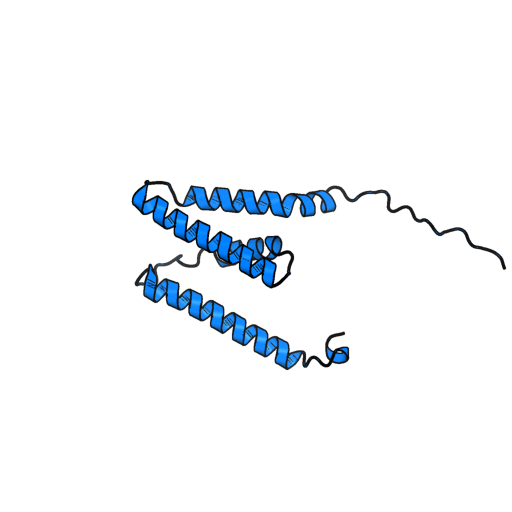 10.600 -4.192 -25.227 1.00 75.12 86 ALA A CA 1
ATOM 579 C C . ALA A 1 86 ? 11.671 -3.144 -24.869 1.00 75.12 86 ALA A C 1
ATOM 581 O O . ALA A 1 86 ? 11.747 -2.101 -25.519 1.00 75.12 86 ALA A O 1
ATOM 582 N N . GLY A 1 87 ? 12.488 -3.385 -23.834 1.00 75.06 87 GLY A N 1
ATOM 583 C CA . GLY A 1 87 ? 13.549 -2.467 -23.398 1.00 75.06 87 GLY A CA 1
ATOM 584 C C . GLY A 1 87 ? 13.044 -1.137 -22.824 1.00 75.06 87 GLY A C 1
ATOM 585 O O . GLY A 1 87 ? 13.808 -0.179 -22.706 1.00 75.06 87 GLY A O 1
ATOM 586 N N . VAL A 1 88 ? 11.758 -1.052 -22.475 1.00 78.25 88 VAL A N 1
ATOM 587 C CA . VAL A 1 88 ? 11.153 0.148 -21.883 1.00 78.25 88 VAL A CA 1
ATOM 588 C C . VAL A 1 88 ? 11.581 0.261 -20.418 1.00 78.25 88 VAL A C 1
ATOM 590 O O . VAL A 1 88 ? 11.406 -0.682 -19.652 1.00 78.25 88 VAL A O 1
ATOM 593 N N . SER A 1 89 ? 12.130 1.411 -20.005 1.00 80.00 89 SER A N 1
ATOM 594 C CA . SER A 1 89 ? 12.547 1.606 -18.606 1.00 80.00 89 SER A CA 1
ATOM 595 C C . SER A 1 89 ? 11.355 1.533 -17.646 1.00 80.00 89 SER A C 1
ATOM 597 O O . SER A 1 89 ? 10.285 2.084 -17.926 1.00 80.00 89 SER A O 1
ATOM 599 N N . ILE A 1 90 ? 11.581 0.933 -16.472 1.00 78.75 90 ILE A N 1
ATOM 600 C CA . ILE A 1 90 ? 10.631 0.871 -15.350 1.00 78.75 90 ILE A CA 1
ATOM 601 C C . ILE A 1 90 ? 10.146 2.274 -14.932 1.00 78.75 90 ILE A C 1
ATOM 603 O O . ILE A 1 90 ? 9.017 2.436 -14.474 1.00 78.75 90 ILE A O 1
ATOM 607 N N . ASP A 1 91 ? 10.958 3.308 -15.181 1.00 86.25 91 ASP A N 1
ATOM 608 C CA . ASP A 1 91 ? 10.640 4.708 -14.879 1.00 86.25 91 ASP A CA 1
ATOM 609 C C . ASP A 1 91 ? 9.356 5.192 -15.563 1.00 86.25 91 ASP A C 1
ATOM 611 O O . ASP A 1 91 ? 8.654 6.053 -15.034 1.00 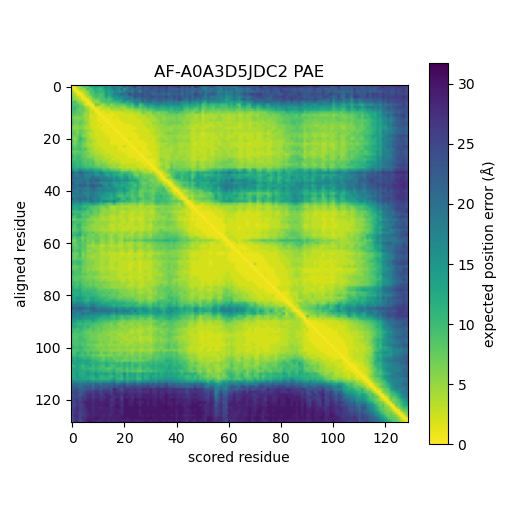86.25 91 ASP A O 1
ATOM 615 N N . MET A 1 92 ? 9.007 4.624 -16.723 1.00 86.56 92 MET A N 1
ATOM 616 C CA . MET A 1 92 ? 7.772 4.979 -17.428 1.00 86.56 92 MET A CA 1
ATOM 617 C C . MET A 1 92 ? 6.533 4.618 -16.609 1.00 86.56 92 MET A C 1
ATOM 619 O O . MET A 1 92 ? 5.562 5.374 -16.583 1.00 86.56 92 MET A O 1
ATOM 623 N N . ILE A 1 93 ? 6.577 3.494 -15.893 1.00 87.25 93 ILE A N 1
ATOM 624 C CA . ILE A 1 93 ? 5.483 3.044 -15.029 1.00 87.25 93 ILE A CA 1
ATOM 625 C C . ILE A 1 93 ? 5.337 4.013 -13.860 1.00 87.25 93 ILE A C 1
ATOM 627 O O . ILE A 1 93 ? 4.226 4.449 -13.568 1.00 87.25 93 ILE A O 1
ATOM 631 N N . SER A 1 94 ? 6.455 4.403 -13.243 1.00 87.12 94 SER A N 1
ATOM 632 C CA . SER A 1 94 ? 6.480 5.370 -12.143 1.00 87.12 94 SER A CA 1
ATOM 633 C C . SER A 1 94 ? 5.885 6.718 -12.561 1.00 87.12 94 SER A C 1
ATOM 635 O O . SER A 1 94 ? 5.103 7.307 -11.817 1.00 87.12 94 SER A O 1
ATOM 637 N N . ILE A 1 95 ? 6.179 7.191 -13.779 1.00 90.81 95 ILE A N 1
ATOM 638 C CA . ILE A 1 95 ? 5.581 8.420 -14.326 1.00 90.81 95 ILE A CA 1
ATOM 639 C C . ILE A 1 95 ? 4.069 8.257 -14.515 1.00 90.81 95 ILE A C 1
ATOM 641 O O . ILE A 1 95 ? 3.305 9.132 -14.108 1.00 90.81 95 ILE A O 1
ATOM 645 N N . ILE A 1 96 ? 3.615 7.141 -15.094 1.00 91.38 96 ILE A N 1
ATOM 646 C CA . ILE A 1 96 ? 2.182 6.871 -15.287 1.00 91.38 96 ILE A CA 1
ATOM 647 C C . ILE A 1 96 ? 1.456 6.833 -13.937 1.00 91.38 96 ILE A C 1
ATOM 649 O O . ILE A 1 96 ? 0.419 7.479 -13.778 1.00 91.38 96 ILE A O 1
ATOM 653 N N . GLN A 1 97 ? 2.009 6.130 -12.949 1.00 91.31 97 GLN A N 1
ATOM 654 C CA . GLN A 1 97 ? 1.461 6.079 -11.596 1.00 91.31 97 GLN A CA 1
ATOM 655 C C . GLN A 1 97 ? 1.402 7.477 -10.969 1.00 91.31 97 GLN A C 1
ATOM 657 O O . GLN A 1 97 ? 0.351 7.869 -10.462 1.00 91.31 97 GLN A O 1
ATOM 662 N N . ALA A 1 98 ? 2.465 8.279 -11.078 1.00 90.88 98 ALA A N 1
ATOM 663 C CA . ALA A 1 98 ? 2.475 9.655 -10.585 1.00 90.88 98 ALA A CA 1
ATOM 664 C C . ALA A 1 98 ? 1.382 10.523 -11.237 1.00 90.88 98 ALA A C 1
ATOM 666 O O . ALA A 1 98 ? 0.692 11.271 -10.541 1.00 90.88 98 ALA A O 1
ATOM 667 N N . LEU A 1 99 ? 1.164 10.392 -12.549 1.00 93.38 99 LEU A N 1
ATOM 668 C CA . LEU A 1 99 ? 0.089 11.095 -13.253 1.00 93.38 99 LEU A CA 1
ATOM 669 C C . LEU A 1 99 ? -1.298 10.670 -12.756 1.00 93.38 99 LEU A C 1
ATOM 671 O O . LEU A 1 99 ? -2.142 11.531 -12.502 1.00 93.38 99 LEU A O 1
ATOM 675 N N . ILE A 1 100 ? -1.526 9.366 -12.557 1.00 91.31 100 ILE A N 1
ATOM 676 C CA . ILE A 1 100 ? -2.778 8.846 -11.982 1.00 91.31 100 ILE A CA 1
ATOM 677 C C . ILE A 1 100 ? -3.032 9.491 -10.617 1.00 91.31 100 ILE A C 1
ATOM 679 O O . ILE A 1 100 ? -4.127 9.991 -10.356 1.00 91.31 100 ILE A O 1
ATOM 683 N N . ILE A 1 101 ? -2.011 9.530 -9.761 1.00 89.62 101 ILE A N 1
ATOM 684 C CA . ILE A 1 101 ? -2.103 10.110 -8.418 1.00 89.62 101 ILE A CA 1
ATOM 685 C C . ILE A 1 101 ? -2.443 11.600 -8.493 1.00 89.62 101 ILE A C 1
ATOM 687 O O . ILE A 1 101 ? -3.340 12.056 -7.783 1.00 89.62 101 ILE A O 1
ATOM 691 N N . ILE A 1 102 ? -1.783 12.356 -9.374 1.00 90.75 102 ILE A N 1
ATOM 692 C CA . ILE A 1 102 ? -2.049 13.787 -9.566 1.00 90.75 102 ILE A CA 1
ATOM 693 C C . ILE A 1 102 ? -3.492 14.015 -10.016 1.00 90.75 102 ILE A C 1
ATOM 695 O O . ILE A 1 102 ? -4.181 14.845 -9.425 1.00 90.75 102 ILE A O 1
ATOM 699 N N . PHE A 1 103 ? -3.983 13.270 -11.008 1.00 89.62 103 PHE A N 1
ATOM 700 C CA . PHE A 1 103 ? -5.358 13.425 -11.492 1.00 89.62 103 PHE A CA 1
ATOM 701 C C . PHE A 1 103 ? -6.402 13.131 -10.414 1.00 89.62 103 PHE A C 1
ATOM 703 O O . PHE A 1 103 ? -7.424 13.812 -10.321 1.00 89.62 103 PHE A O 1
ATOM 710 N N . VAL A 1 104 ? -6.129 12.149 -9.562 1.00 86.12 104 VAL A N 1
ATOM 711 C CA . VAL A 1 104 ? -7.021 11.738 -8.474 1.00 86.12 104 VAL A CA 1
ATOM 712 C C . VAL A 1 104 ? -6.976 12.725 -7.306 1.00 86.12 104 VAL A C 1
ATOM 714 O O . VAL A 1 104 ? -8.008 13.022 -6.699 1.00 86.12 104 VAL A O 1
ATOM 717 N N . ALA A 1 105 ? -5.798 13.270 -7.000 1.00 84.62 105 ALA A N 1
ATOM 718 C CA . ALA A 1 105 ? -5.602 14.245 -5.933 1.00 84.62 105 ALA A CA 1
ATOM 719 C C . ALA A 1 105 ? -6.042 15.665 -6.328 1.00 84.62 105 ALA A C 1
ATOM 721 O O . ALA A 1 105 ? -6.438 16.443 -5.458 1.00 84.62 105 ALA A O 1
ATOM 722 N N . ALA A 1 106 ? -6.022 16.008 -7.619 1.00 87.19 106 ALA A N 1
ATOM 723 C CA . ALA A 1 106 ? -6.392 17.322 -8.144 1.00 87.19 106 ALA A CA 1
ATOM 724 C C . ALA A 1 106 ? -7.721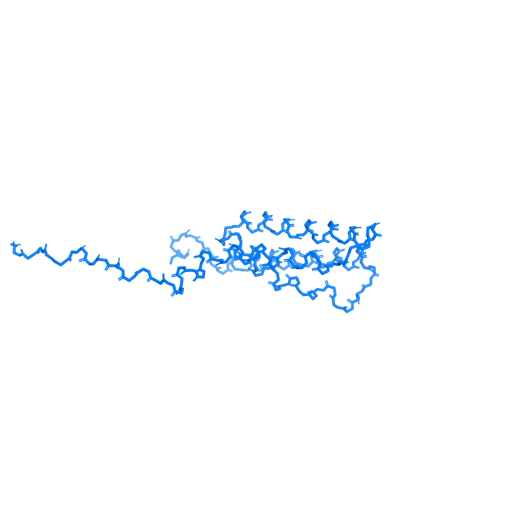 17.878 -7.590 1.00 87.19 106 ALA A C 1
ATOM 726 O O . ALA A 1 106 ? -7.707 18.988 -7.060 1.00 87.19 106 ALA A O 1
ATOM 727 N N . PRO A 1 107 ? -8.865 17.161 -7.607 1.00 82.56 107 PRO A N 1
ATOM 728 C CA . PRO A 1 107 ? -10.120 17.698 -7.070 1.00 82.56 107 PRO A CA 1
ATOM 729 C C . PRO A 1 107 ? -10.069 17.980 -5.561 1.00 82.56 107 PRO A C 1
ATOM 731 O O . PRO A 1 107 ? -10.716 18.916 -5.087 1.00 82.56 107 PRO A O 1
ATOM 734 N N . LEU A 1 108 ? -9.311 17.190 -4.794 1.00 82.00 108 LEU A N 1
ATOM 735 C CA . LEU A 1 108 ? -9.109 17.418 -3.360 1.00 82.00 108 LEU A CA 1
ATOM 736 C C . LEU A 1 108 ? -8.225 18.647 -3.121 1.00 82.00 108 LEU A C 1
ATOM 738 O O . LEU A 1 108 ? -8.526 19.456 -2.243 1.00 82.00 108 LEU A O 1
ATOM 742 N N . LEU A 1 109 ? -7.172 18.808 -3.926 1.00 83.50 109 LEU A N 1
ATOM 743 C CA . LEU A 1 109 ? -6.283 19.967 -3.885 1.00 83.50 109 LEU A CA 1
ATOM 744 C C . LEU A 1 109 ? -7.019 21.255 -4.257 1.00 83.50 109 LEU A C 1
ATOM 746 O O . LEU A 1 109 ? -6.942 22.228 -3.513 1.00 83.50 109 LEU A O 1
ATOM 750 N N . ILE A 1 110 ? -7.800 21.247 -5.338 1.00 85.81 110 ILE A N 1
ATOM 751 C CA . ILE A 1 110 ? -8.565 22.414 -5.800 1.00 85.81 110 ILE A CA 1
ATOM 752 C C . ILE A 1 110 ? -9.530 22.891 -4.712 1.00 85.81 110 ILE A C 1
ATOM 754 O O . ILE A 1 110 ? -9.531 24.072 -4.379 1.00 85.81 110 ILE A O 1
ATOM 758 N N . LYS A 1 111 ? -10.294 21.981 -4.092 1.00 79.88 111 LYS A N 1
ATOM 759 C CA . LYS A 1 111 ? -11.215 22.331 -2.993 1.00 79.88 111 LYS A CA 1
ATOM 760 C C . LYS A 1 111 ? -10.508 22.937 -1.779 1.00 79.88 111 LYS A C 1
ATOM 762 O O . LYS A 1 111 ? -11.121 23.704 -1.042 1.00 79.88 111 LYS A O 1
ATOM 767 N N . ARG A 1 112 ? -9.254 22.553 -1.534 1.00 80.69 112 ARG A N 1
ATOM 768 C CA . ARG A 1 112 ? -8.479 22.999 -0.370 1.00 80.69 112 ARG A CA 1
ATOM 769 C C . ARG A 1 112 ? -7.757 24.321 -0.619 1.00 80.69 112 ARG A C 1
ATOM 771 O O . ARG A 1 112 ? -7.639 25.112 0.309 1.00 80.69 112 ARG A O 1
ATOM 778 N N . ILE A 1 113 ? -7.292 24.548 -1.846 1.00 84.62 113 ILE A N 1
ATOM 779 C CA . ILE A 1 113 ? -6.597 25.776 -2.258 1.00 84.62 113 ILE A CA 1
ATOM 780 C C . ILE A 1 113 ? -7.605 26.893 -2.563 1.00 84.62 113 ILE A C 1
ATOM 782 O O . ILE A 1 113 ? -7.378 28.037 -2.186 1.00 84.62 113 ILE A O 1
ATOM 786 N N . PHE A 1 114 ? -8.744 26.557 -3.174 1.00 81.69 114 PHE A N 1
ATOM 787 C CA . PHE A 1 114 ? -9.844 27.478 -3.462 1.00 81.69 114 PHE A CA 1
ATOM 788 C C . PHE A 1 114 ? -11.090 27.087 -2.655 1.00 81.69 114 PHE A C 1
ATOM 790 O O . PHE A 1 114 ? -12.035 26.517 -3.212 1.00 81.69 114 PHE A O 1
ATOM 797 N N . PRO A 1 115 ? -11.128 27.353 -1.335 1.00 75.19 115 PRO A N 1
ATOM 798 C CA . PRO A 1 115 ? -12.358 27.174 -0.582 1.00 75.19 115 PRO A CA 1
ATOM 799 C C . PRO A 1 115 ? -13.430 28.116 -1.161 1.00 75.19 115 PRO A C 1
ATOM 801 O O . PRO A 1 115 ? -13.169 29.314 -1.298 1.00 75.19 115 PRO A O 1
ATOM 804 N N . PRO A 1 116 ? -14.635 27.628 -1.511 1.00 68.19 116 PRO A N 1
ATOM 805 C CA . PRO A 1 116 ? -15.708 28.510 -1.945 1.00 68.19 116 PRO A CA 1
ATOM 806 C C . PRO A 1 116 ? -16.080 29.429 -0.777 1.00 68.19 116 PRO A C 1
ATOM 808 O O . PRO A 1 116 ? -16.649 28.992 0.223 1.00 68.19 116 PRO A O 1
ATOM 811 N N . LEU A 1 117 ? -15.734 30.712 -0.905 1.00 68.50 117 LEU A N 1
ATOM 812 C CA . LEU A 1 117 ? -15.926 31.749 0.116 1.00 68.50 117 LEU A CA 1
ATOM 813 C C . LEU A 1 117 ? -17.411 31.989 0.459 1.00 68.50 117 LEU A C 1
ATOM 815 O O . LEU A 1 117 ? -17.731 32.581 1.486 1.00 68.50 117 LEU A O 1
ATOM 819 N N . PHE A 1 118 ? -18.341 31.480 -0.350 1.00 62.59 118 PHE A N 1
ATOM 820 C CA . PHE A 1 118 ? -19.777 31.654 -0.154 1.00 62.59 118 PHE A CA 1
ATOM 821 C C . PHE A 1 118 ? -20.409 30.487 0.607 1.00 62.59 118 PHE A C 1
ATOM 823 O O . PHE A 1 118 ? -21.218 29.726 0.079 1.00 62.59 118 PHE A O 1
ATOM 830 N N . ARG A 1 119 ? -20.097 30.395 1.904 1.00 62.44 119 ARG A N 1
ATOM 831 C CA . ARG A 1 119 ? -21.002 29.751 2.864 1.00 62.44 119 ARG A CA 1
ATOM 832 C C . ARG A 1 119 ? -22.040 30.784 3.286 1.00 62.44 119 ARG A C 1
ATOM 834 O O . ARG A 1 119 ? -21.872 31.469 4.292 1.00 62.44 119 ARG A O 1
ATOM 841 N N . ASN A 1 120 ? -23.083 30.925 2.472 1.00 56.09 120 ASN A N 1
ATOM 842 C CA . ASN A 1 120 ? -24.199 31.810 2.769 1.00 56.09 120 ASN A CA 1
ATOM 843 C C . ASN A 1 120 ? -24.853 31.333 4.076 1.00 56.09 120 ASN A C 1
ATOM 845 O O . ASN A 1 120 ? -25.390 30.226 4.145 1.00 56.09 120 ASN A O 1
ATOM 849 N N . ARG A 1 121 ? -24.755 32.145 5.133 1.00 57.69 121 ARG A N 1
ATOM 850 C CA . ARG A 1 121 ? -25.506 31.968 6.379 1.00 57.69 121 ARG A CA 1
ATOM 851 C C . ARG A 1 121 ? -26.975 32.279 6.095 1.00 57.69 121 ARG A C 1
ATOM 853 O O . ARG A 1 121 ? -27.469 33.342 6.451 1.00 57.69 121 ARG A O 1
ATOM 860 N N . VAL A 1 122 ? -27.677 31.361 5.442 1.00 61.66 122 VAL A N 1
ATOM 861 C CA . VAL A 1 122 ? -29.140 31.388 5.411 1.00 61.66 122 VAL A CA 1
ATOM 862 C C . VAL A 1 122 ? -29.611 30.724 6.697 1.00 61.66 122 VAL A C 1
ATOM 864 O O . VAL A 1 122 ? -29.697 29.506 6.747 1.00 61.66 122 VAL A O 1
ATOM 867 N N . THR A 1 123 ? -29.753 31.553 7.738 1.00 59.56 123 THR A N 1
ATOM 868 C CA . THR A 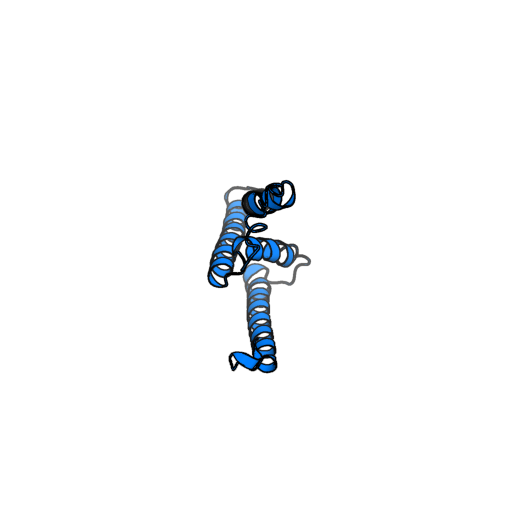1 123 ? -30.771 31.544 8.815 1.00 59.56 123 THR A CA 1
ATOM 869 C C . THR A 1 123 ? -30.254 32.367 10.000 1.00 59.56 123 THR A C 1
ATOM 871 O O . THR A 1 123 ? -29.961 31.854 11.077 1.00 59.56 123 THR A O 1
ATOM 874 N N . ALA A 1 124 ? -30.110 33.673 9.785 1.00 59.31 124 ALA A N 1
ATOM 875 C CA . ALA A 1 124 ? -30.288 34.671 10.831 1.00 59.31 124 ALA A CA 1
ATOM 876 C C . ALA A 1 124 ? -31.519 35.472 10.399 1.00 59.31 124 ALA A C 1
ATOM 878 O O . ALA A 1 124 ? -31.439 36.247 9.452 1.00 59.31 124 ALA A O 1
ATOM 879 N N . GLY A 1 125 ? -32.676 35.184 10.994 1.00 55.03 125 GLY A N 1
ATOM 880 C CA . GLY A 1 125 ? -33.941 35.796 10.585 1.00 55.03 125 GLY A CA 1
ATOM 881 C C . GLY A 1 125 ? -35.144 34.947 10.964 1.00 55.03 125 GLY A C 1
ATOM 882 O O . GLY A 1 125 ? -35.747 34.311 10.111 1.00 55.03 125 GLY A O 1
ATOM 883 N N . GLY A 1 126 ? -35.447 34.922 12.256 1.00 52.19 126 GLY A N 1
ATOM 884 C CA . GLY A 1 126 ? -36.634 34.298 12.833 1.00 52.19 126 GLY A CA 1
ATOM 885 C C . GLY A 1 126 ? -36.750 34.715 14.292 1.00 52.19 126 GLY A C 1
ATOM 886 O O . GLY A 1 126 ? -36.657 33.881 15.183 1.00 52.19 126 GLY A O 1
ATOM 887 N N . GLY A 1 127 ? -36.793 36.029 14.522 1.00 59.56 127 GLY A N 1
ATOM 888 C CA . GLY A 1 127 ? -37.186 36.591 15.807 1.00 59.56 127 GLY A CA 1
ATOM 889 C C . GLY A 1 127 ? -38.705 36.712 15.885 1.00 59.56 127 GLY A C 1
ATOM 890 O O . GLY A 1 127 ? -39.352 36.861 14.851 1.00 59.56 127 GLY A O 1
ATOM 891 N N . HIS A 1 128 ? -39.189 36.742 17.126 1.00 51.66 128 HIS A N 1
ATOM 892 C CA . HIS A 1 128 ? -40.533 37.136 17.553 1.00 51.66 128 HIS A CA 1
ATOM 893 C C . HIS A 1 128 ? -41.644 36.133 17.230 1.00 51.66 128 HIS A C 1
ATOM 895 O O . HIS A 1 128 ? -42.274 36.218 16.183 1.00 51.66 128 HIS A O 1
ATOM 901 N N . GLU A 1 129 ? -41.868 35.197 18.155 1.00 50.41 129 GLU A N 1
ATOM 902 C CA . GLU A 1 129 ? -43.027 35.151 19.073 1.00 50.41 129 GLU A CA 1
ATOM 903 C C . GLU A 1 129 ? -42.795 34.093 20.164 1.00 50.41 129 GLU A C 1
ATOM 905 O O . GLU A 1 129 ? -42.221 33.024 19.849 1.00 50.41 129 GLU A O 1
#

pLDDT: mean 80.55, std 12.48, range [50.41, 95.81]

Sequence (129 aa):
AARYAGIRAGLTVVLAMAIAGALAGLAGATQVSGVLGRATPGFTAGIGFDAIAVALLGRSHPVGILLAGLLFGALEAGGRQMQVDAGVSIDMISIIQALIIIFVAAPLLIKRIFPPLFRNRVTAGGGHE

Mean predicted aligned error: 10.51 Å

Foldseek 3Di:
DCVVVVHPPVVVVVVVVVVVVVVVVVVVCCQAVPPVVHPDPCSCPCVVVLLVLLCLQLVVPPVSSVVSVVVLVCLQVVVVVCCVVVVDDSVVSVVVSVVVSCVSCVVVVCCVVDPPPPPPPPDPDDDDD

Solvent-accessible surface area (backbone atoms only — not comparable to full-atom values): 7637 Å² total; per-residue (Å²): 109,59,72,80,70,75,44,58,60,71,60,52,52,52,50,50,51,52,52,52,50,50,52,52,49,51,54,52,49,48,46,35,68,64,74,60,70,45,90,57,89,65,84,64,70,56,58,72,63,52,49,54,51,27,38,59,70,14,69,81,35,72,69,40,27,52,55,39,45,49,52,54,52,48,47,54,54,52,35,54,48,38,31,74,76,69,70,43,62,62,63,57,48,55,51,52,52,51,51,53,46,48,66,64,44,43,64,60,49,48,52,68,77,56,59,76,86,77,74,75,79,86,79,82,85,83,79,89,133

Secondary structure (DSSP, 8-state):
-GGGGT--HHHHHHHHHHHHHHHHHHHHHHIIIIIISS--TTTTTTHHHHHHHHHHHTTT-HHHHHHHHHHHHHHHHHHHHHHHHH---THHHHHHHHHHHHHHHHHHHHHHHS--S------------

Radius of gyration: 22.12 Å; Cα contacts (8 Å, |Δi|>4): 52; chains: 1; bounding box: 62×54×47 Å